Protein 6J4K (pdb70)

Foldseek 3Di:
DDDDPDCDVVNVVLLVVQQVVQPHLVRDQLVSSCVSSPDPPDDSVVSVVVSVVVVVDPDD/DDDADDCDPVNVVLLQVQQVVQPHLVRDALVSSCVSSVDPPDDSVRSVVVSVVVVVVD

Solvent-accessible surface area: 8314 Å² total; per-residue (Å²): 140,202,81,163,44,138,60,32,109,74,2,51,92,7,0,11,86,3,1,64,84,50,50,9,24,127,189,2,77,25,105,19,0,27,141,86,16,162,13,97,57,16,52,57,174,58,0,88,61,28,0,82,147,28,48,121,52,206,170,204,140,166,81,174,76,204,51,56,115,148,28,50,92,39,0,7,89,2,0,19,31,30,4,2,16,135,107,4,61,14,103,12,0,40,153,78,20,179,52,180,55,18,58,70,126,30,0,121,31,20,2,111,84,22,92,105,73,226

Radius of gyration: 15.86 Å; Cα contacts (8 Å, |Δi|>4): 108; chains: 2; bounding box: 24×55×28 Å

Structure (mmCIF, N/CA/C/O backbone):
data_6J4K
#
_entry.id   6J4K
#
_cell.length_a   41.344
_cell.length_b   140.221
_cell.length_c   65.584
_cell.angle_alpha   90.000
_cell.angle_beta   90.000
_cell.angle_gamma   90.000
#
_symmetry.space_group_name_H-M   'C 2 2 21'
#
loop_
_entity.id
_entity.type
_entity.pdbx_description
1 polymer 'Protein PHOSPHATE STARVATION RESPONSE 1'
2 non-polymer GLYCEROL
3 non-polymer 'MALONIC ACID'
4 water water
#
loop_
_atom_site.group_PDB
_atom_site.id
_atom_site.type_symbol
_atom_site.label_atom_id
_atom_site.label_alt_id
_atom_site.label_comp_id
_atom_site.label_asym_id
_atom_site.label_entity_id
_atom_site.label_seq_id
_atom_site.pdbx_PDB_ins_code
_atom_site.Cartn_x
_atom_site.Cartn_y
_atom_site.Cartn_z
_atom_site.occupancy
_atom_site.B_iso_or_equiv
_atom_site.auth_seq_id
_atom_site.auth_comp_id
_atom_site.auth_asym_id
_atom_site.auth_atom_id
_atom_site.pdbx_PDB_model_num
ATOM 1 N N . GLY A 1 1 ? 8.319 -22.013 12.440 1.00 122.29 224 GLY A N 1
ATOM 2 C CA . GLY A 1 1 ? 9.308 -22.479 11.425 1.00 112.48 224 GLY A CA 1
ATOM 3 C C . GLY A 1 1 ? 8.668 -22.629 10.047 1.00 105.11 224 GLY A C 1
ATOM 4 O O . GLY A 1 1 ? 8.670 -21.691 9.245 1.00 98.20 224 GLY A O 1
ATOM 5 N N . LYS A 1 2 ? 8.104 -23.820 9.804 1.00 64.44 225 LYS A N 1
ATOM 6 C CA . LYS A 1 2 ? 7.476 -24.158 8.530 1.00 58.08 225 LYS A CA 1
ATOM 7 C C . LYS A 1 2 ? 5.988 -24.478 8.736 1.00 41.62 225 LYS A C 1
ATOM 8 O O . LYS A 1 2 ? 5.641 -25.287 9.608 1.00 52.27 225 LYS A O 1
ATOM 14 N N . ALA A 1 3 ? 5.171 -23.998 7.780 1.00 41.20 226 ALA A N 1
ATOM 15 C CA . ALA A 1 3 ? 3.747 -24.333 7.732 1.00 45.64 226 ALA A CA 1
ATOM 16 C C . ALA A 1 3 ? 3.568 -25.813 7.373 1.00 48.07 226 ALA A C 1
ATOM 17 O O . ALA A 1 3 ? 4.407 -26.384 6.682 1.00 35.86 226 ALA A O 1
ATOM 19 N N . ARG A 1 4 ? 2.520 -26.457 7.888 1.00 42.04 227 ARG A N 1
ATOM 20 C CA . ARG A 1 4 ? 2.110 -27.744 7.349 1.00 40.26 227 ARG A CA 1
ATOM 21 C C . ARG A 1 4 ? 1.442 -27.492 5.989 1.00 35.02 227 ARG A C 1
ATOM 22 O O . ARG A 1 4 ? 0.704 -26.539 5.808 1.00 33.12 227 ARG A O 1
ATOM 30 N N . MET A 1 5 ? 1.661 -28.370 5.014 1.00 30.17 228 MET A N 1
ATOM 31 C CA . MET A 1 5 ? 0.902 -28.321 3.759 1.00 28.29 228 MET A CA 1
ATOM 32 C C . MET A 1 5 ? -0.403 -29.078 4.020 1.00 29.71 228 MET A C 1
ATOM 33 O O . MET A 1 5 ? -0.385 -30.309 4.087 1.00 32.64 228 MET A O 1
ATOM 38 N N . ARG A 1 6 ? -1.525 -28.342 4.125 1.00 26.85 229 ARG A N 1
ATOM 39 C CA A ARG A 1 6 ? -2.788 -28.985 4.458 0.50 27.40 229 ARG A CA 1
ATOM 40 C CA B ARG A 1 6 ? -2.799 -28.955 4.458 0.50 28.00 229 ARG A CA 1
ATOM 41 C C . ARG A 1 6 ? -3.594 -29.199 3.180 1.00 22.92 229 ARG A C 1
ATOM 42 O O . ARG A 1 6 ? -3.781 -28.307 2.373 1.00 26.23 229 ARG A O 1
ATOM 57 N N . TRP A 1 7 ? -4.104 -30.441 3.033 1.00 23.30 230 TRP A N 1
ATOM 58 C CA . TRP A 1 7 ? -4.956 -30.770 1.890 1.00 22.28 230 TRP A CA 1
ATOM 59 C C . TRP A 1 7 ? -6.402 -30.308 2.143 1.00 24.86 230 TRP A C 1
ATOM 60 O O . TRP A 1 7 ? -7.292 -31.082 2.501 1.00 26.26 230 TRP A O 1
ATOM 71 N N . THR A 1 8 ? -6.605 -29.012 1.890 1.00 24.39 231 THR A N 1
ATOM 72 C CA . THR A 1 8 ? -7.919 -28.401 2.040 1.00 27.40 231 THR A CA 1
ATOM 73 C C . THR A 1 8 ? -8.854 -29.019 1.013 1.00 26.16 231 THR A C 1
ATOM 74 O O . THR A 1 8 ? -8.438 -29.586 0.021 1.00 24.98 231 THR A O 1
ATOM 78 N N . PRO A 1 9 ? -10.188 -28.916 1.196 1.00 26.01 232 PRO A N 1
ATOM 79 C CA . PRO A 1 9 ? -11.096 -29.403 0.159 1.00 25.86 232 PRO A CA 1
ATOM 80 C C . PRO A 1 9 ? -10.773 -28.864 -1.231 1.00 23.10 232 PRO A C 1
ATOM 81 O O . PRO A 1 9 ? -10.867 -29.588 -2.212 1.00 24.79 232 PRO A O 1
ATOM 85 N N . GLU A 1 10 ? -10.391 -27.538 -1.365 1.00 24.83 233 GLU A N 1
ATOM 86 C CA . GLU A 1 10 ? -10.106 -27.019 -2.692 1.00 26.53 233 GLU A CA 1
ATOM 87 C C . GLU A 1 10 ? -8.809 -27.563 -3.296 1.00 24.18 233 GLU A C 1
ATOM 88 O O . GLU A 1 10 ? -8.754 -27.806 -4.490 1.00 25.05 233 GLU A O 1
ATOM 94 N N . LEU A 1 11 ? -7.772 -27.778 -2.472 1.00 25.58 234 LEU A N 1
ATOM 95 C CA A LEU A 1 11 ? -6.533 -28.324 -2.996 0.50 23.17 234 LEU A CA 1
ATOM 96 C CA B LEU A 1 11 ? -6.526 -28.340 -2.978 0.50 23.87 234 LEU A CA 1
ATOM 97 C C . LEU A 1 11 ? -6.731 -29.803 -3.347 1.00 23.23 234 LEU A C 1
ATOM 98 O O . LEU A 1 11 ? -6.260 -30.257 -4.396 1.00 23.82 234 LEU A O 1
ATOM 107 N N . HIS A 1 12 ? -7.506 -30.512 -2.510 1.00 24.25 235 HIS A N 1
ATOM 108 C CA . HIS A 1 12 ? -7.802 -31.901 -2.825 1.00 22.94 235 HIS A CA 1
ATOM 109 C C . HIS A 1 12 ? -8.578 -31.986 -4.152 1.00 22.35 235 HIS A C 1
ATOM 110 O O . HIS A 1 12 ? -8.329 -32.898 -4.954 1.00 23.36 235 HIS A O 1
ATOM 117 N N . GLU A 1 13 ? -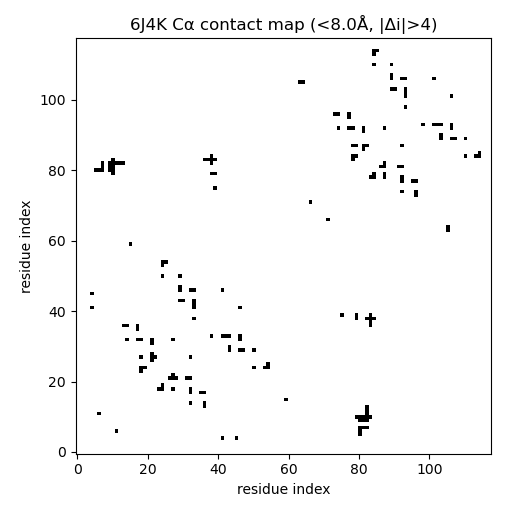9.589 -31.074 -4.334 1.00 23.02 236 GLU A N 1
ATOM 118 C CA A GLU A 1 13 ? -10.346 -31.104 -5.570 0.60 24.25 236 GLU A CA 1
ATOM 119 C CA B GLU A 1 13 ? -10.353 -31.067 -5.578 0.40 24.20 236 GLU A CA 1
ATOM 120 C C . GLU A 1 13 ? -9.419 -30.884 -6.789 1.00 24.09 236 GLU A C 1
ATOM 121 O O . GLU A 1 13 ? -9.563 -31.554 -7.801 1.00 25.43 236 GLU A O 1
ATOM 132 N N . ALA A 1 14 ? -8.459 -29.967 -6.667 1.00 24.40 237 ALA A N 1
ATOM 133 C CA . ALA A 1 14 ? -7.512 -29.746 -7.782 1.00 24.07 237 ALA A CA 1
ATOM 134 C C . ALA A 1 14 ? -6.717 -31.018 -8.087 1.00 27.59 237 ALA A C 1
ATOM 13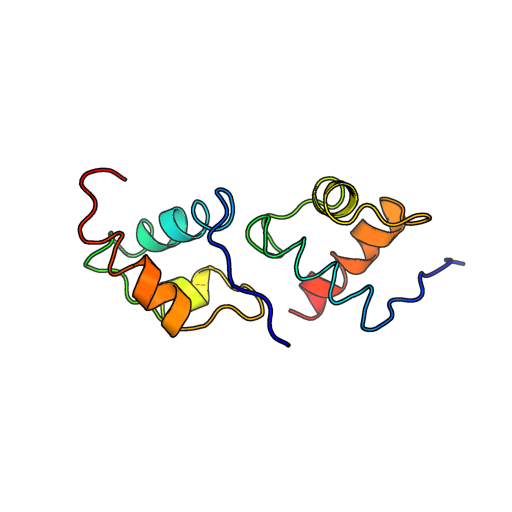5 O O . ALA A 1 14 ? -6.473 -31.406 -9.240 1.00 23.45 237 ALA A O 1
ATOM 137 N N . PHE A 1 15 ? -6.262 -31.679 -6.996 1.00 23.48 238 PHE A N 1
ATOM 138 C CA . PHE A 1 15 ? -5.590 -32.968 -7.103 1.00 23.37 238 PHE A CA 1
ATOM 139 C C . PHE A 1 15 ? -6.439 -34.005 -7.824 1.00 22.69 238 PHE A C 1
ATOM 140 O O . PHE A 1 15 ? -5.943 -34.738 -8.699 1.00 23.15 238 PHE A O 1
ATOM 148 N N . VAL A 1 16 ? -7.724 -34.124 -7.465 1.00 22.31 239 VAL A N 1
ATOM 149 C CA . VAL A 1 16 ? -8.562 -35.164 -8.049 1.00 20.74 239 VAL A CA 1
ATOM 150 C C . VAL A 1 16 ? -8.748 -34.915 -9.569 1.00 21.39 239 VAL A C 1
ATOM 151 O O . VAL A 1 16 ? -8.632 -35.838 -10.357 1.00 25.42 239 VAL A O 1
ATOM 155 N N . GLU A 1 17 ? -8.910 -33.650 -9.912 1.00 24.67 240 GLU A N 1
ATOM 156 C CA . GLU A 1 17 ? -9.028 -33.303 -11.329 1.00 30.20 240 GLU A CA 1
ATOM 157 C C . GLU A 1 17 ? -7.761 -33.669 -12.106 1.00 26.90 240 GLU A C 1
ATOM 158 O O . GLU A 1 17 ? -7.851 -34.263 -13.199 1.00 2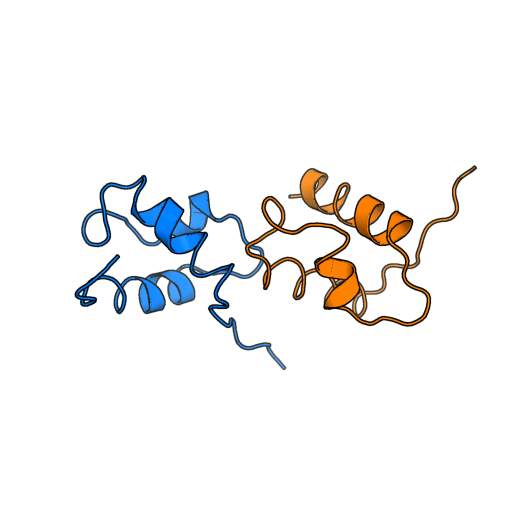7.14 240 GLU A O 1
ATOM 164 N N . ALA A 1 18 ? -6.586 -33.418 -11.487 1.00 25.04 241 ALA A N 1
ATOM 165 C CA . ALA A 1 18 ? -5.335 -33.783 -12.157 1.00 24.59 241 ALA A CA 1
ATOM 166 C C . ALA A 1 18 ? -5.224 -35.293 -12.316 1.00 29.32 241 ALA A C 1
ATOM 167 O O . ALA A 1 18 ? -4.852 -35.812 -13.366 1.00 26.67 241 ALA A O 1
ATOM 169 N N . VAL A 1 19 ? -5.500 -36.055 -11.228 1.00 22.92 242 VAL A N 1
ATOM 170 C CA . VAL A 1 19 ? -5.406 -37.506 -11.286 1.00 23.34 242 VAL A CA 1
ATOM 171 C C . VAL A 1 19 ? -6.338 -38.039 -12.382 1.00 25.70 242 VAL A C 1
ATOM 172 O O . VAL A 1 19 ? -5.945 -38.977 -13.079 1.00 26.32 242 VAL A O 1
ATOM 176 N N . ASN A 1 20 ? -7.548 -37.483 -12.461 1.00 25.32 243 ASN A N 1
ATOM 177 C CA . ASN A 1 20 ? -8.521 -38.009 -13.419 1.00 25.73 243 ASN A CA 1
ATOM 178 C C . ASN A 1 20 ? -7.975 -37.826 -14.854 1.00 29.44 243 ASN A C 1
ATOM 179 O O . ASN A 1 20 ? -8.070 -38.775 -15.643 1.00 30.12 243 ASN A O 1
ATOM 184 N N . SER A 1 21 ? -7.424 -36.662 -15.107 1.00 28.29 244 SER A N 1
ATOM 185 C CA A SER A 1 21 ? -6.870 -36.432 -16.439 0.60 32.59 244 SER A CA 1
ATOM 186 C CA B SER A 1 21 ? -6.833 -36.401 -16.423 0.40 32.28 244 SER A CA 1
ATOM 187 C C . SER A 1 21 ? -5.737 -37.401 -16.776 1.00 35.14 244 SER A C 1
ATOM 188 O O . SER A 1 21 ? -5.494 -37.709 -17.949 1.00 29.42 244 SER A O 1
ATOM 193 N N . LEU A 1 22 ? -4.993 -37.886 -15.781 1.00 26.71 245 LEU A N 1
ATOM 194 C CA . LEU A 1 22 ? -3.878 -38.774 -16.004 1.00 27.63 245 LEU A CA 1
ATOM 195 C C . LEU A 1 22 ? -4.300 -40.236 -15.995 1.00 30.48 245 LEU A C 1
ATOM 196 O O . LEU A 1 22 ? -3.436 -41.111 -16.010 1.00 32.17 245 LEU A O 1
ATOM 201 N N . GLY A 1 23 ? -5.631 -40.493 -15.983 1.00 26.96 246 GLY A N 1
ATOM 202 C CA . GLY A 1 23 ? -6.117 -41.841 -16.165 1.00 31.97 246 GLY A CA 1
ATOM 203 C C . GLY A 1 23 ? -6.424 -42.567 -14.857 1.00 29.66 246 GLY A C 1
ATOM 204 O O . GLY A 1 23 ? -6.489 -43.802 -14.843 1.00 33.37 246 GLY A O 1
ATOM 205 N N . GLY A 1 24 ? -6.471 -41.786 -13.763 1.00 29.13 247 GLY A N 1
ATOM 206 C CA . GLY A 1 24 ? -6.827 -42.395 -12.502 1.00 28.35 247 GLY A CA 1
ATOM 207 C C . GLY A 1 24 ? -5.657 -42.531 -11.551 1.00 28.45 247 GLY A C 1
ATOM 208 O O . GLY A 1 24 ? -4.483 -42.403 -11.918 1.00 27.05 247 GLY A O 1
ATOM 209 N N . SER A 1 25 ? -5.954 -42.949 -10.324 1.00 26.71 248 SER A N 1
ATOM 210 C CA . SER A 1 25 ? -4.920 -42.867 -9.304 1.00 25.47 248 SER A CA 1
ATOM 211 C C . SER A 1 25 ? -3.728 -43.795 -9.519 1.00 28.85 248 SER A C 1
ATOM 212 O O . SER A 1 25 ? -2.629 -43.402 -9.117 1.00 29.64 248 SER A O 1
ATOM 215 N N . GLU A 1 26 ? -3.927 -44.982 -10.107 1.00 30.08 249 GLU A N 1
ATOM 216 C CA A GLU A 1 26 ? -2.787 -45.872 -10.238 0.60 29.11 249 GLU A CA 1
ATOM 217 C CA B GLU A 1 26 ? -2.850 -45.937 -10.309 0.40 32.00 249 GLU A CA 1
ATOM 218 C C . GLU A 1 26 ? -1.922 -45.412 -11.408 1.00 31.43 249 GLU A C 1
ATOM 219 O O . GLU A 1 26 ? -0.685 -45.535 -11.303 1.00 31.60 249 GLU A O 1
ATOM 230 N N . ARG A 1 27 ? -2.570 -44.883 -12.437 1.00 27.77 250 ARG A N 1
ATOM 231 C CA . ARG A 1 27 ? -1.809 -44.500 -13.640 1.00 31.48 250 ARG A CA 1
ATOM 232 C C . ARG A 1 27 ? -1.098 -43.174 -13.452 1.00 32.34 250 ARG A C 1
ATOM 233 O O . ARG A 1 27 ? -0.027 -42.953 -14.021 1.00 30.52 250 ARG A O 1
ATOM 241 N N . ALA A 1 28 ? -1.718 -42.243 -12.705 1.00 29.28 251 ALA A N 1
ATOM 242 C CA . ALA A 1 28 ? -1.097 -40.942 -12.463 1.00 24.93 251 ALA A CA 1
ATOM 243 C C . ALA A 1 28 ? 0.246 -41.105 -11.785 1.00 24.26 251 ALA A C 1
ATOM 244 O O . ALA A 1 28 ? 0.436 -41.955 -10.916 1.00 29.46 251 ALA A O 1
ATOM 246 N N . THR A 1 29 ? 1.178 -40.216 -12.162 1.00 27.34 252 THR A N 1
ATOM 247 C CA . THR A 1 29 ? 2.435 -40.163 -11.410 1.00 26.94 252 THR A CA 1
ATOM 248 C C . THR A 1 29 ? 2.381 -38.936 -10.520 1.00 27.81 252 THR A C 1
ATOM 249 O O . THR A 1 29 ? 1.816 -37.895 -10.836 1.00 25.24 252 THR A O 1
ATOM 253 N N . PRO A 1 30 ? 3.095 -38.980 -9.380 1.00 27.27 253 PRO A N 1
ATOM 254 C CA . PRO A 1 30 ? 3.196 -37.762 -8.569 1.00 27.21 253 PRO A CA 1
ATOM 255 C C . PRO A 1 30 ? 3.756 -36.541 -9.252 1.00 25.09 253 PRO A C 1
ATOM 256 O O . PRO A 1 30 ? 3.271 -35.444 -9.103 1.00 24.56 253 PRO A O 1
ATOM 260 N N A LYS A 1 31 ? 4.813 -36.742 -10.088 0.70 27.84 254 LYS A N 1
ATOM 261 N N B LYS A 1 31 ? 4.779 -36.757 -10.100 0.30 28.87 254 LYS A N 1
ATOM 262 C CA A LYS A 1 31 ? 5.313 -35.583 -10.797 0.70 25.40 254 LYS A CA 1
ATOM 263 C CA B LYS A 1 31 ? 5.375 -35.671 -10.855 0.30 29.66 254 LYS A CA 1
ATOM 264 C C A LYS A 1 31 ? 4.314 -35.014 -11.795 0.70 27.11 254 LYS A C 1
ATOM 265 C C B LYS A 1 31 ? 4.361 -35.039 -11.811 0.30 29.09 254 LYS A C 1
ATOM 266 O O A LYS A 1 31 ? 4.252 -33.800 -11.954 0.70 23.96 254 LYS A O 1
ATOM 267 O O B LYS A 1 31 ? 4.323 -33.819 -11.963 0.30 27.15 254 LYS A O 1
ATOM 278 N N . GLY A 1 32 ? 3.563 -35.877 -12.469 1.00 28.53 255 GLY A N 1
ATOM 279 C CA . GLY A 1 32 ? 2.571 -35.371 -13.391 1.00 24.23 255 GLY A CA 1
ATOM 280 C C . GLY A 1 32 ? 1.501 -34.523 -12.691 1.00 23.10 255 GLY A C 1
ATOM 281 O O . GLY A 1 32 ? 1.112 -33.451 -13.107 1.00 26.53 255 GLY A O 1
ATOM 282 N N . VAL A 1 33 ? 1.031 -35.045 -11.530 1.00 24.58 256 VAL A N 1
ATOM 283 C CA . VAL A 1 33 ? 0.060 -34.302 -10.725 1.00 24.50 256 VAL A CA 1
ATOM 284 C C . VAL A 1 33 ? 0.617 -32.950 -10.289 1.00 23.48 256 VAL A C 1
ATOM 285 O O . VAL A 1 33 ? 0.017 -31.912 -10.371 1.00 24.13 256 VAL A O 1
ATOM 289 N N . LEU A 1 34 ? 1.864 -32.952 -9.773 1.00 25.47 257 LEU A N 1
ATOM 290 C CA . LEU A 1 34 ? 2.550 -31.748 -9.352 1.00 26.17 257 LEU A CA 1
ATOM 291 C C . LEU A 1 34 ? 2.660 -30.728 -10.479 1.00 31.04 257 LEU A C 1
ATOM 292 O O . LEU A 1 34 ? 2.344 -29.577 -10.300 1.00 30.81 257 LEU A O 1
ATOM 297 N N . LYS A 1 35 ? 2.974 -31.216 -11.687 1.00 30.66 258 LYS A N 1
ATOM 298 C CA . LYS A 1 35 ? 3.101 -30.325 -12.840 1.00 30.04 258 LYS A CA 1
ATOM 299 C C . LYS A 1 35 ? 1.783 -29.667 -13.216 1.00 32.14 258 LYS A C 1
ATOM 300 O O . LYS A 1 35 ? 1.736 -28.469 -13.525 1.00 33.92 258 LYS A O 1
ATOM 306 N N . ILE A 1 36 ? 0.688 -30.459 -13.156 1.00 28.41 259 ILE A N 1
ATOM 307 C CA . ILE A 1 36 ? -0.620 -29.931 -13.447 1.00 27.04 259 ILE A CA 1
ATOM 308 C C . ILE A 1 36 ? -1.103 -28.918 -12.407 1.00 27.59 259 ILE A C 1
ATOM 309 O O . ILE A 1 36 ? -1.657 -27.852 -12.689 1.00 31.79 259 ILE A O 1
ATOM 314 N N . MET A 1 37 ? -0.862 -29.230 -11.109 1.00 27.13 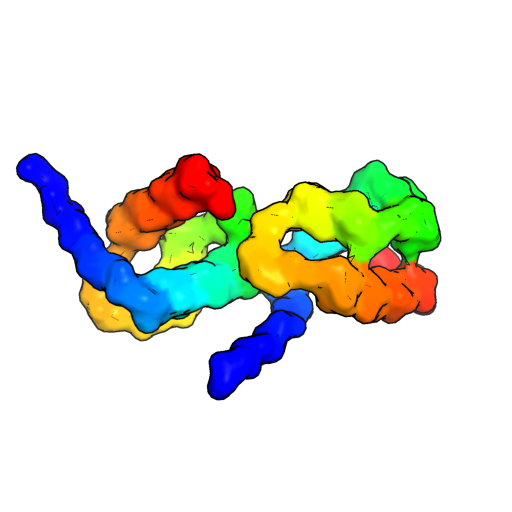260 MET A N 1
ATOM 315 C CA . MET A 1 37 ? -1.398 -28.395 -10.057 1.00 24.33 260 MET A CA 1
ATOM 316 C C . MET A 1 37 ? -0.709 -27.034 -9.948 1.00 26.95 260 MET A C 1
ATOM 317 O O . MET A 1 37 ? -1.372 -26.075 -9.561 1.00 29.52 260 MET A O 1
ATOM 322 N N . LYS A 1 38 ? 0.596 -26.967 -10.269 1.00 27.32 261 LYS A N 1
ATOM 323 C CA . LYS A 1 38 ? 1.283 -25.668 -10.182 1.00 33.34 261 LYS A CA 1
ATOM 324 C C . LYS A 1 38 ? 0.998 -24.854 -8.902 1.00 34.83 261 LYS A C 1
ATOM 325 O O . LYS A 1 38 ? 0.562 -23.710 -8.961 1.00 36.33 261 LYS A O 1
ATOM 331 N N . VAL A 1 39 ? 1.275 -25.399 -7.696 1.00 27.73 262 VAL A N 1
ATOM 332 C CA . VAL A 1 39 ? 1.051 -24.730 -6.433 1.00 23.24 262 VAL A CA 1
ATOM 333 C C . VAL A 1 39 ? 2.434 -24.461 -5.793 1.00 26.83 262 VAL A C 1
ATOM 334 O O . VAL A 1 39 ? 3.239 -25.374 -5.640 1.00 25.40 262 VAL A O 1
ATOM 338 N N . GLU A 1 40 ? 2.694 -23.195 -5.418 1.00 26.08 263 GLU A N 1
ATOM 339 C CA . GLU A 1 40 ? 4.023 -22.867 -4.903 1.00 27.82 263 GLU A CA 1
ATOM 340 C C . GLU A 1 40 ? 4.267 -23.530 -3.548 1.00 26.19 263 GLU A C 1
ATOM 341 O O . GLU A 1 40 ? 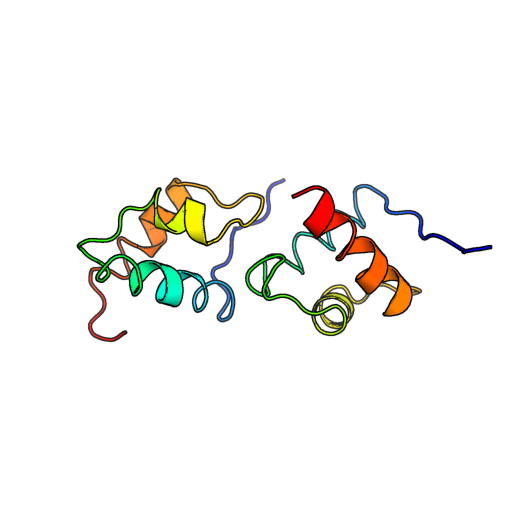3.502 -23.386 -2.599 1.00 26.58 263 GLU A O 1
ATOM 347 N N . GLY A 1 41 ? 5.429 -24.253 -3.468 1.00 25.41 264 GLY A N 1
ATOM 348 C CA . GLY A 1 41 ? 5.675 -24.919 -2.206 1.00 27.35 264 GLY A CA 1
ATOM 349 C C . GLY A 1 41 ? 5.240 -26.376 -2.228 1.00 24.15 264 GLY A C 1
ATOM 350 O O . GLY A 1 41 ? 5.680 -27.113 -1.362 1.00 24.29 264 GLY A O 1
ATOM 351 N N . LEU A 1 42 ? 4.305 -26.753 -3.130 1.00 23.04 265 LEU A N 1
ATOM 352 C CA . LEU A 1 42 ? 3.887 -28.180 -3.111 1.00 20.39 265 LEU A CA 1
ATOM 353 C C . LEU A 1 42 ? 5.056 -28.964 -3.670 1.00 21.88 265 LEU A C 1
ATOM 354 O O . LEU A 1 42 ? 5.660 -28.600 -4.722 1.00 23.53 265 LEU A O 1
ATOM 359 N N . THR A 1 43 ? 5.332 -30.104 -3.016 1.00 21.65 266 THR A N 1
ATOM 360 C CA . THR A 1 43 ? 6.409 -30.935 -3.480 1.00 21.46 266 THR A CA 1
ATOM 361 C C . THR A 1 43 ? 5.946 -32.318 -3.911 1.00 19.42 266 THR A C 1
ATOM 362 O O . THR A 1 43 ? 4.828 -32.798 -3.660 1.00 21.41 266 THR A O 1
ATOM 366 N N . ILE A 1 44 ? 6.887 -33.006 -4.560 1.00 20.61 267 ILE A N 1
ATOM 367 C CA . ILE A 1 44 ? 6.632 -34.394 -4.922 1.00 21.48 267 ILE A CA 1
ATOM 368 C C . ILE A 1 44 ? 6.290 -35.255 -3.731 1.00 22.30 267 ILE A C 1
ATOM 369 O O . ILE A 1 44 ? 5.558 -36.218 -3.840 1.00 22.64 267 ILE A O 1
ATOM 374 N N . TYR A 1 45 ? 6.865 -34.937 -2.568 1.00 21.10 268 TYR A N 1
ATOM 375 C CA . TYR A 1 45 ? 6.541 -35.730 -1.404 1.00 18.48 268 TYR A CA 1
ATOM 376 C C . TYR A 1 45 ? 5.133 -35.512 -0.872 1.00 18.04 268 TYR A C 1
ATOM 377 O O . TYR A 1 45 ? 4.529 -36.458 -0.368 1.00 20.73 268 TYR A O 1
ATOM 386 N N . HIS A 1 46 ? 4.650 -34.253 -0.887 1.00 18.81 269 HIS A N 1
ATOM 387 C CA . HIS A 1 46 ? 3.259 -34.038 -0.468 1.00 20.00 269 HIS A CA 1
ATOM 388 C C . HIS A 1 46 ? 2.356 -34.826 -1.411 1.00 21.07 269 HIS A C 1
ATOM 389 O O . HIS A 1 46 ? 1.393 -35.475 -1.007 1.00 18.89 269 HIS A O 1
ATOM 396 N N . VAL A 1 47 ? 2.617 -34.685 -2.739 1.00 19.88 270 VAL A N 1
ATOM 397 C CA . VAL A 1 47 ? 1.682 -35.317 -3.662 1.00 19.86 270 VAL A CA 1
ATOM 398 C C . VAL A 1 47 ? 1.800 -36.843 -3.555 1.00 20.09 270 VAL A C 1
ATOM 399 O O . VAL A 1 47 ? 0.775 -37.569 -3.624 1.00 22.75 270 VAL A O 1
ATOM 403 N N . LYS A 1 48 ? 3.029 -37.431 -3.413 1.00 19.15 271 LYS A N 1
ATOM 404 C CA . LYS A 1 48 ? 3.114 -38.891 -3.271 1.00 20.24 271 LYS A CA 1
ATOM 405 C C . LYS A 1 48 ? 2.331 -39.386 -2.072 1.00 22.25 271 LYS A C 1
ATOM 406 O O . LYS A 1 48 ? 1.654 -40.431 -2.170 1.00 23.06 271 LYS A O 1
ATOM 412 N N . SER A 1 49 ? 2.478 -38.686 -0.950 1.00 22.13 272 SER A N 1
ATOM 413 C CA . SER A 1 49 ? 1.763 -39.071 0.258 1.00 23.93 272 SER A CA 1
ATOM 414 C C . SER A 1 49 ? 0.243 -39.105 0.028 1.00 23.97 272 SER A C 1
ATOM 415 O O . SER A 1 49 ? -0.414 -40.093 0.382 1.00 23.97 272 SER A O 1
ATOM 418 N N . HIS A 1 50 ? -0.275 -38.030 -0.582 1.00 20.78 273 HIS A N 1
ATOM 419 C CA . HIS A 1 50 ? -1.703 -37.961 -0.795 1.00 21.58 273 HIS A CA 1
ATOM 420 C C . HIS A 1 50 ? -2.132 -39.006 -1.830 1.00 20.67 273 HIS A C 1
ATOM 421 O O . HIS A 1 50 ? -3.211 -39.587 -1.710 1.00 22.46 273 HIS A O 1
ATOM 428 N N . LEU A 1 51 ? -1.327 -39.148 -2.902 1.00 20.29 274 LEU A N 1
ATOM 429 C CA . LEU A 1 51 ? -1.716 -40.091 -3.965 1.00 22.02 274 LEU A CA 1
ATOM 430 C C . LEU A 1 51 ? -1.650 -41.536 -3.466 1.00 23.37 274 LEU A C 1
ATOM 431 O O . LEU A 1 51 ? -2.519 -42.359 -3.856 1.00 24.65 274 LEU A O 1
ATOM 436 N N . GLN A 1 52 ? -0.748 -41.870 -2.530 1.00 23.35 275 GLN A N 1
ATOM 437 C CA A GLN A 1 52 ? -0.710 -43.245 -2.025 0.60 27.62 275 GLN A CA 1
ATOM 438 C CA B GLN A 1 52 ? -0.733 -43.255 -2.075 0.40 27.54 275 GLN A CA 1
ATOM 439 C C . GLN A 1 52 ? -2.002 -43.555 -1.274 1.00 27.69 275 GLN A C 1
ATOM 440 O O . GLN A 1 52 ? -2.564 -44.667 -1.430 1.00 26.66 275 GLN A O 1
ATOM 451 N N . LYS A 1 53 ? -2.443 -42.576 -0.454 1.00 24.77 276 LYS A N 1
ATOM 452 C CA . LYS A 1 53 ? -3.713 -42.761 0.220 1.00 25.79 276 LYS A CA 1
ATOM 453 C C . LYS A 1 53 ? -4.852 -42.875 -0.801 1.00 24.95 276 LYS A C 1
ATOM 454 O O . LYS A 1 53 ? -5.763 -43.730 -0.639 1.00 26.52 276 LYS A O 1
ATOM 460 N N . TYR A 1 54 ? -4.840 -41.982 -1.817 1.00 21.31 277 TYR A N 1
ATOM 461 C CA . TYR A 1 54 ? -5.976 -41.940 -2.729 1.00 22.48 277 TYR A CA 1
ATOM 462 C C . TYR A 1 54 ? -6.043 -43.241 -3.571 1.00 23.35 277 TYR A C 1
ATOM 463 O O . TYR A 1 54 ? -7.117 -43.687 -3.966 1.00 24.22 277 TYR A O 1
ATOM 472 N N . ARG A 1 55 ? -4.875 -43.875 -3.852 1.00 24.87 278 ARG A N 1
ATOM 473 C CA . ARG A 1 55 ? -4.876 -45.127 -4.589 1.00 24.38 278 ARG A CA 1
ATOM 474 C C . ARG A 1 55 ? -5.666 -46.206 -3.851 1.00 30.25 278 ARG A C 1
ATOM 475 O O . ARG A 1 55 ? -6.211 -47.059 -4.503 1.00 30.60 278 ARG A O 1
ATOM 483 N N . THR A 1 56 ? -5.642 -46.202 -2.513 1.00 25.46 279 THR A N 1
ATOM 484 C CA A THR A 1 56 ? -6.323 -47.207 -1.705 0.50 31.75 279 THR A CA 1
ATOM 485 C CA B THR A 1 56 ? -6.306 -47.185 -1.664 0.50 30.91 279 THR A CA 1
ATOM 486 C C . THR A 1 56 ? -7.789 -46.828 -1.465 1.00 30.99 279 THR A C 1
ATOM 487 O O . THR A 1 56 ? -8.589 -47.670 -1.039 1.00 34.16 279 THR A O 1
ATOM 494 N N . ALA A 1 57 ? -8.183 -45.598 -1.796 1.00 26.65 280 ALA A N 1
ATOM 495 C CA . ALA A 1 57 ? -9.562 -45.112 -1.595 1.00 27.00 280 ALA A CA 1
ATOM 496 C C . ALA A 1 57 ? -10.586 -45.877 -2.442 1.00 28.60 280 ALA A C 1
ATOM 497 O O . ALA A 1 57 ? -10.504 -46.043 -3.664 1.00 29.42 280 ALA A O 1
ATOM 499 N N . ARG A 1 58 ? -11.719 -46.198 -1.779 1.00 28.52 281 ARG A N 1
ATOM 500 C CA . ARG A 1 58 ? -12.829 -46.841 -2.441 1.00 30.70 281 ARG A CA 1
ATOM 501 C C . ARG A 1 58 ? -13.503 -45.922 -3.472 1.00 32.55 281 ARG A C 1
ATOM 502 O O . ARG A 1 58 ? -14.004 -46.386 -4.503 1.00 32.64 281 ARG A O 1
ATOM 510 N N . TYR A 1 59 ? -13.637 -44.599 -3.183 1.00 26.22 282 TYR A N 1
ATOM 511 C CA . TYR A 1 59 ? -14.457 -43.738 -3.992 1.00 23.86 282 TYR A CA 1
ATOM 512 C C . TYR A 1 59 ? -13.629 -42.604 -4.589 1.00 24.75 282 TYR A C 1
ATOM 513 O O . TYR A 1 59 ? -12.615 -42.152 -4.006 1.00 27.92 282 TYR A O 1
ATOM 522 N N . ARG A 1 60 ? -14.137 -42.085 -5.718 1.00 30.40 283 ARG A N 1
ATOM 523 C CA . ARG A 1 60 ? -13.429 -40.794 -6.318 1.00 30.03 283 ARG A CA 1
ATOM 524 C C . ARG A 1 60 ? -13.366 -39.577 -5.204 1.00 28.59 283 ARG A C 1
ATOM 525 O O . ARG A 1 60 ? -12.521 -38.699 -5.310 1.00 27.59 283 ARG A O 1
ATOM 534 N N . GLY B 1 1 ? -0.524 7.928 -10.534 1.00 107.17 224 GLY B N 1
ATOM 535 C CA . GLY B 1 1 ? -1.821 7.446 -11.091 1.00 111.59 224 GLY B CA 1
ATOM 536 C C . GLY B 1 1 ? -2.496 6.415 -10.185 1.00 120.23 224 GLY B C 1
ATOM 537 O O . GLY B 1 1 ? -3.694 6.532 -9.901 1.00 73.64 224 GLY B O 1
ATOM 538 N N . LYS B 1 2 ? -1.715 5.408 -9.754 1.00 103.86 225 LYS B N 1
ATOM 539 C CA . LYS B 1 2 ? -2.221 4.273 -8.991 1.00 83.01 225 LYS B CA 1
ATOM 540 C C . LYS B 1 2 ? -1.509 4.163 -7.645 1.00 72.40 225 LYS B C 1
ATOM 541 O O . LYS B 1 2 ? -0.280 4.211 -7.582 1.00 73.72 225 LYS B O 1
ATOM 547 N N . ALA B 1 3 ? -2.293 3.962 -6.574 1.00 54.30 226 ALA B N 1
ATOM 548 C CA . ALA B 1 3 ? -1.725 3.656 -5.270 1.00 50.12 226 ALA B CA 1
ATOM 549 C C . ALA B 1 3 ? -1.451 2.155 -5.218 1.00 74.55 226 ALA B C 1
ATOM 550 O O . ALA B 1 3 ? -2.283 1.363 -5.652 1.00 58.57 226 ALA B O 1
ATOM 552 N N . ARG B 1 4 ? -0.279 1.768 -4.706 1.00 69.50 227 ARG B N 1
ATOM 553 C CA . ARG B 1 4 ? 0.083 0.357 -4.627 1.00 61.57 227 ARG B CA 1
ATOM 554 C C . ARG B 1 4 ? 0.279 0.003 -3.159 1.00 52.88 227 ARG B C 1
ATOM 555 O O . ARG B 1 4 ? 0.679 0.819 -2.332 1.00 64.64 227 ARG B O 1
ATOM 563 N N . MET B 1 5 ? 0.028 -1.260 -2.834 1.00 43.71 228 MET B N 1
ATOM 564 C CA A MET B 1 5 ? 0.171 -1.730 -1.469 0.50 39.23 228 MET B CA 1
ATOM 565 C CA B MET B 1 5 ? 0.177 -1.727 -1.475 0.50 41.03 228 MET B CA 1
ATOM 566 C C . MET B 1 5 ? 1.637 -2.118 -1.225 1.00 35.19 228 MET B C 1
ATOM 567 O O . MET B 1 5 ? 2.367 -2.457 -2.161 1.00 54.39 228 MET B O 1
ATOM 576 N N . ARG B 1 6 ? 2.039 -2.079 0.043 1.00 37.94 229 ARG B N 1
ATOM 577 C CA . ARG B 1 6 ? 3.351 -2.529 0.438 1.00 49.30 229 ARG B CA 1
ATOM 578 C C . ARG B 1 6 ? 3.222 -4.017 0.775 1.00 45.38 229 ARG B C 1
ATOM 579 O O . ARG B 1 6 ? 2.742 -4.382 1.843 1.00 48.79 229 ARG B O 1
ATOM 587 N N . TRP B 1 7 ? 3.643 -4.842 -0.185 1.00 48.25 230 TRP B N 1
ATOM 588 C CA . TRP B 1 7 ? 3.636 -6.289 -0.012 1.00 47.66 230 TRP B CA 1
ATOM 589 C C . TRP B 1 7 ? 4.916 -6.719 0.699 1.00 40.04 230 TRP B C 1
ATOM 590 O O . TRP B 1 7 ? 5.906 -7.086 0.062 1.00 48.69 230 TRP B O 1
ATOM 601 N N . THR B 1 8 ? 4.882 -6.673 2.024 1.00 37.80 231 THR B N 1
ATOM 602 C CA . THR B 1 8 ? 6.011 -7.111 2.816 1.00 43.43 231 THR B CA 1
ATOM 603 C C . THR B 1 8 ? 6.153 -8.620 2.675 1.00 62.60 231 THR B C 1
ATOM 604 O O . THR B 1 8 ? 5.207 -9.307 2.308 1.00 46.68 231 THR B O 1
ATOM 608 N N . PRO B 1 9 ? 7.304 -9.211 3.041 1.00 48.34 232 PRO B N 1
ATOM 609 C CA . PRO B 1 9 ? 7.385 -10.669 3.155 1.00 50.90 232 PRO B CA 1
ATOM 610 C C . PRO B 1 9 ? 6.246 -11.319 3.940 1.00 51.16 232 PRO B C 1
ATOM 611 O O . PRO B 1 9 ? 5.687 -12.309 3.483 1.00 48.27 232 PRO B O 1
ATOM 615 N N . GLU B 1 10 ? 5.877 -10.767 5.104 1.00 47.97 233 GLU B N 1
ATOM 616 C CA A GLU B 1 10 ? 4.828 -11.354 5.932 0.50 50.84 233 GLU B CA 1
ATOM 617 C CA B GLU B 1 10 ? 4.828 -11.339 5.936 0.50 50.56 233 GLU B CA 1
ATOM 618 C C . GLU B 1 10 ? 3.484 -11.316 5.195 1.00 53.74 233 GLU B C 1
ATOM 619 O O . GLU B 1 10 ? 2.715 -12.279 5.246 1.00 45.24 233 GLU B O 1
ATOM 630 N N . LEU B 1 11 ? 3.187 -10.200 4.520 1.00 48.60 234 LEU B N 1
ATOM 631 C CA . LEU B 1 11 ? 1.902 -10.073 3.863 1.00 47.53 234 LEU B CA 1
ATOM 632 C C . LEU B 1 11 ? 1.846 -10.975 2.624 1.00 41.97 234 LEU B C 1
ATOM 633 O O . LEU B 1 11 ? 0.805 -11.605 2.358 1.00 39.26 234 LEU B O 1
ATOM 638 N N . HIS B 1 12 ? 2.949 -11.023 1.866 1.00 37.44 235 HIS B N 1
ATOM 639 C CA . HIS B 1 12 ? 2.967 -11.840 0.663 1.00 38.26 235 HIS B CA 1
ATOM 640 C C . HIS B 1 12 ? 2.843 -13.314 1.053 1.00 39.15 235 HIS B C 1
ATOM 641 O O . HIS B 1 12 ? 2.134 -14.076 0.370 1.00 37.80 235 HIS B O 1
ATOM 648 N N . GLU B 1 13 ? 3.523 -13.689 2.148 1.00 36.98 236 GLU B N 1
ATOM 649 C CA A GLU B 1 13 ? 3.437 -15.062 2.628 0.50 43.22 236 GLU B CA 1
ATOM 650 C CA B GLU B 1 13 ? 3.453 -15.035 2.714 0.50 42.84 236 GLU B CA 1
ATOM 651 C C . GLU B 1 13 ? 1.998 -15.414 3.004 1.00 45.46 236 GLU B C 1
ATOM 652 O O . GLU B 1 13 ? 1.541 -16.522 2.654 1.00 40.13 236 GLU B O 1
ATOM 663 N N . ALA B 1 14 ? 1.277 -14.493 3.666 1.00 38.96 237 ALA B N 1
ATOM 664 C CA . ALA B 1 14 ? -0.112 -14.756 4.026 1.00 43.95 237 ALA B CA 1
ATOM 665 C C . ALA B 1 14 ? -0.965 -14.937 2.767 1.00 46.55 237 ALA B C 1
ATOM 666 O O . ALA B 1 14 ? -1.850 -15.805 2.709 1.00 35.95 237 ALA B O 1
ATOM 668 N N . PHE B 1 15 ? -0.718 -14.092 1.776 1.00 33.74 238 PHE B N 1
ATOM 669 C CA . PHE B 1 15 ? -1.360 -14.189 0.473 1.00 34.01 238 PHE B CA 1
ATOM 670 C C . PHE B 1 15 ? -1.112 -15.564 -0.174 1.00 34.70 238 PHE B C 1
ATOM 671 O O . PHE B 1 15 ? -2.046 -16.190 -0.682 1.00 31.44 238 PHE B O 1
ATOM 679 N N . VAL B 1 16 ? 0.157 -15.992 -0.258 1.00 29.88 239 VAL B N 1
ATOM 680 C CA . VAL B 1 16 ? 0.438 -17.280 -0.907 1.00 32.97 239 VAL B CA 1
ATOM 681 C C . VAL B 1 16 ? -0.243 -18.428 -0.164 1.00 31.30 239 VAL B C 1
ATOM 682 O O . VAL B 1 16 ? -0.800 -19.339 -0.796 1.00 30.53 239 VAL B O 1
ATOM 686 N N . GLU B 1 17 ? -0.249 -18.394 1.163 1.00 29.29 240 GLU B N 1
ATOM 687 C CA A GLU B 1 17 ? -0.940 -19.430 1.926 0.70 34.17 240 GLU B CA 1
ATOM 688 C CA B GLU B 1 17 ? -0.931 -19.440 1.911 0.30 35.83 240 GLU B CA 1
ATOM 689 C C . GLU B 1 17 ? -2.428 -19.432 1.597 1.00 45.43 240 GLU B C 1
ATOM 690 O O . GLU B 1 17 ? -3.022 -20.491 1.432 1.00 32.80 240 GLU B O 1
ATOM 701 N N . ALA B 1 18 ? -3.038 -18.241 1.514 1.00 33.69 241 ALA B N 1
ATOM 702 C CA . ALA B 1 18 ? -4.448 -18.152 1.127 1.00 31.90 241 ALA B CA 1
ATOM 703 C C . ALA B 1 18 ? -4.696 -18.713 -0.264 1.00 30.03 241 ALA B C 1
ATOM 704 O O . ALA B 1 18 ? -5.656 -19.518 -0.431 1.00 33.39 241 ALA B O 1
ATOM 706 N N . VAL B 1 19 ? -3.870 -18.339 -1.253 1.00 27.88 242 VAL B N 1
ATOM 707 C CA . VAL B 1 19 ? -4.025 -18.765 -2.630 1.00 26.89 242 VAL B CA 1
ATOM 708 C C . VAL B 1 19 ? -3.946 -20.304 -2.620 1.00 30.18 242 VAL B C 1
ATOM 709 O O . VAL B 1 19 ? -4.714 -20.967 -3.314 1.00 30.77 242 VAL B O 1
ATOM 713 N N . ASN B 1 20 ? -2.931 -20.820 -1.899 1.00 26.50 243 ASN B N 1
ATOM 714 C CA . ASN B 1 20 ? -2.743 -22.271 -1.987 1.00 25.53 243 ASN B CA 1
ATOM 715 C C . ASN B 1 20 ? -3.916 -22.997 -1.343 1.00 30.93 243 ASN B C 1
ATOM 716 O O . ASN B 1 20 ? -4.315 -24.061 -1.845 1.00 31.03 243 ASN B O 1
ATOM 721 N N . SER B 1 21 ? -4.416 -22.500 -0.212 1.00 27.15 244 SER B N 1
ATOM 722 C CA A SER B 1 21 ? -5.545 -23.137 0.436 0.60 32.71 244 SER B CA 1
ATOM 723 C CA B SER B 1 21 ? -5.563 -23.100 0.454 0.40 33.52 244 SER B CA 1
ATOM 724 C C . SER B 1 21 ? -6.766 -23.201 -0.482 1.00 35.64 244 SER B C 1
ATOM 725 O O . SER B 1 21 ? -7.627 -24.088 -0.306 1.00 31.84 244 SER B O 1
ATOM 730 N N . LEU B 1 22 ? -6.850 -22.288 -1.451 1.00 30.97 245 LEU B N 1
ATOM 731 C CA . LEU B 1 22 ? -7.973 -22.237 -2.384 1.00 29.43 245 LEU B CA 1
ATOM 732 C C . LEU B 1 22 ? -7.673 -23.011 -3.648 1.00 33.22 245 LEU B C 1
ATOM 733 O O . LEU B 1 22 ? -8.443 -22.957 -4.616 1.00 33.39 245 LEU B O 1
ATOM 738 N N . GLY B 1 23 ? -6.576 -23.807 -3.642 1.00 27.19 246 GLY B N 1
ATOM 739 C CA . GLY B 1 23 ? -6.274 -24.619 -4.802 1.00 29.87 246 GLY B CA 1
ATOM 740 C C . GLY B 1 23 ? -5.257 -24.069 -5.773 1.00 27.66 246 GLY B C 1
ATOM 741 O O . GLY B 1 23 ? -5.030 -24.631 -6.828 1.00 31.62 246 GLY B O 1
ATOM 742 N N . GLY B 1 24 ? -4.590 -22.946 -5.415 1.00 29.69 247 GLY B N 1
ATOM 743 C CA . GLY B 1 24 ? -3.613 -22.438 -6.352 1.00 29.34 247 GLY B CA 1
ATOM 744 C C . GLY B 1 24 ? -4.071 -21.148 -7.089 1.00 33.01 247 GLY B C 1
ATOM 745 O O . GLY B 1 24 ? -5.220 -20.733 -6.986 1.00 37.36 247 GLY B O 1
ATOM 746 N N . SER B 1 25 ? -3.162 -20.595 -7.880 1.00 33.93 248 SER B N 1
ATOM 747 C CA . SER B 1 25 ? -3.353 -19.249 -8.406 1.00 39.30 248 SER B CA 1
ATOM 748 C C . SER B 1 25 ? -4.485 -19.204 -9.437 1.00 48.10 248 SER B C 1
ATOM 749 O O . SER B 1 25 ? -5.097 -18.155 -9.628 1.00 49.79 248 SER B O 1
ATOM 752 N N . GLU B 1 26 ? -4.727 -20.329 -10.105 1.00 43.19 249 GLU B N 1
ATOM 753 C CA . GLU B 1 26 ? -5.700 -20.418 -11.184 1.00 46.11 249 GLU B CA 1
ATOM 754 C C . GLU B 1 26 ? -7.107 -20.593 -10.621 1.00 51.45 249 GLU B C 1
ATOM 755 O O . GLU B 1 26 ? -8.093 -20.211 -11.238 1.00 52.41 249 GLU B O 1
ATOM 761 N N . ARG B 1 27 ? -7.221 -21.137 -9.420 1.00 37.96 250 ARG B N 1
ATOM 762 C CA . ARG B 1 27 ? -8.496 -21.454 -8.817 1.00 35.86 250 ARG B CA 1
ATOM 763 C C . ARG B 1 27 ? -8.920 -20.413 -7.802 1.00 44.40 250 ARG B C 1
ATOM 764 O O . ARG B 1 27 ? -10.116 -20.183 -7.635 1.00 40.10 250 ARG B O 1
ATOM 772 N N . ALA B 1 28 ? -7.956 -19.786 -7.118 1.00 38.02 251 ALA B N 1
ATOM 773 C CA . ALA B 1 28 ? -8.297 -18.812 -6.086 1.00 35.08 251 ALA B CA 1
ATOM 774 C C . ALA B 1 28 ? -8.967 -17.578 -6.730 1.00 35.50 251 ALA B C 1
ATOM 775 O O . ALA B 1 28 ? -8.702 -17.245 -7.892 1.00 40.61 251 ALA B O 1
ATOM 777 N N . THR B 1 29 ? -9.849 -16.965 -5.957 1.00 41.05 252 THR B N 1
ATOM 778 C CA . THR B 1 29 ? -10.448 -15.690 -6.345 1.00 50.67 252 THR B CA 1
ATOM 779 C C . THR B 1 29 ? -9.926 -14.616 -5.409 1.00 40.97 252 THR B C 1
ATOM 780 O O . THR B 1 29 ? -9.715 -14.853 -4.222 1.00 40.12 252 THR B O 1
ATOM 784 N N . PRO B 1 30 ? -9.847 -13.344 -5.868 1.00 47.77 253 PRO B N 1
ATOM 785 C CA . PRO B 1 30 ? -9.560 -12.229 -4.966 1.00 42.13 253 PRO B CA 1
ATOM 786 C C . PRO B 1 30 ? -10.420 -12.173 -3.713 1.00 36.20 253 PRO B C 1
ATOM 787 O O . PRO B 1 30 ? -9.945 -11.962 -2.605 1.00 42.68 253 PRO B O 1
ATOM 791 N N . LYS B 1 31 ? -11.733 -12.398 -3.875 1.00 43.51 254 LYS B N 1
ATOM 792 C CA A LYS B 1 31 ? -12.621 -12.331 -2.726 0.70 40.53 254 LYS B CA 1
ATOM 793 C CA B LYS B 1 31 ? -12.675 -12.368 -2.763 0.30 42.05 254 LYS B CA 1
ATOM 794 C C . LYS B 1 31 ? -12.340 -13.446 -1.734 1.00 40.63 254 LYS B C 1
ATOM 795 O O . LYS B 1 31 ? -12.345 -13.208 -0.517 1.00 41.33 254 LYS B O 1
ATOM 806 N N . GLY B 1 32 ? -12.091 -14.661 -2.256 1.00 44.47 255 GLY B N 1
ATOM 807 C CA . GLY B 1 32 ? -11.761 -15.757 -1.363 1.00 41.55 255 GLY B CA 1
ATOM 808 C C . GLY B 1 32 ? -10.462 -15.513 -0.603 1.00 35.01 255 GLY B C 1
ATOM 809 O O . GLY B 1 32 ? -10.389 -15.739 0.607 1.00 41.57 255 GLY B O 1
ATOM 810 N N . VAL B 1 33 ? -9.458 -15.008 -1.335 1.00 36.36 256 VAL B N 1
ATOM 811 C CA . VAL B 1 33 ? -8.160 -14.693 -0.727 1.00 37.43 256 VAL B CA 1
ATOM 812 C C . VAL B 1 33 ? -8.326 -13.625 0.360 1.00 39.77 256 VAL B C 1
ATOM 813 O O . VAL B 1 33 ? -7.852 -13.782 1.490 1.00 40.55 256 VAL B O 1
ATOM 817 N N . LEU B 1 34 ? -9.072 -12.549 0.032 1.00 47.27 257 LEU B N 1
ATOM 818 C CA . LEU B 1 34 ? -9.333 -11.448 0.955 1.00 48.02 257 LEU B CA 1
ATOM 819 C C . LEU B 1 34 ? -9.983 -11.976 2.228 1.00 45.34 257 LEU B C 1
ATOM 820 O O . LEU B 1 34 ? -9.551 -11.651 3.339 1.00 41.26 257 LEU B O 1
ATOM 825 N N . LYS B 1 35 ? -10.987 -12.863 2.058 1.00 50.77 258 LYS B N 1
ATOM 826 C CA . LYS B 1 35 ? -11.716 -13.421 3.185 1.00 47.47 258 LYS B CA 1
ATOM 827 C C . LYS B 1 35 ? -10.813 -14.240 4.096 1.00 48.82 258 LYS B C 1
ATOM 828 O O . LYS B 1 35 ? -10.956 -14.205 5.317 1.00 52.44 258 LYS B O 1
ATOM 834 N N . ILE B 1 36 ? -9.907 -15.031 3.499 1.00 43.04 259 ILE B N 1
ATOM 835 C CA . ILE B 1 36 ? -9.005 -15.843 4.304 1.00 39.64 259 ILE B CA 1
ATOM 836 C C . ILE B 1 36 ? -7.982 -14.983 5.053 1.00 45.18 259 ILE B C 1
ATOM 837 O O . ILE B 1 36 ? -7.695 -15.231 6.231 1.00 47.70 259 ILE B O 1
ATOM 842 N N . MET B 1 37 ? -7.429 -13.969 4.361 1.00 45.34 260 MET B N 1
ATOM 843 C CA A MET B 1 37 ? -6.303 -13.216 4.892 0.50 51.20 260 MET B CA 1
ATOM 844 C CA B MET B 1 37 ? -6.290 -13.234 4.902 0.50 48.50 260 MET B CA 1
ATOM 845 C C . MET B 1 37 ? -6.712 -12.405 6.115 1.00 45.94 260 MET B C 1
ATOM 846 O O . MET B 1 37 ? -5.951 -12.321 7.087 1.00 50.83 260 MET B O 1
ATOM 855 N N . LYS B 1 38 ? -7.916 -11.802 6.060 1.00 50.51 261 LYS B N 1
ATOM 856 C CA . LYS B 1 38 ? -8.432 -11.018 7.188 1.00 66.24 261 LYS B CA 1
ATOM 857 C C . LYS B 1 38 ? -7.395 -9.986 7.651 1.00 57.89 261 LYS B C 1
ATOM 858 O O . LYS B 1 38 ? -6.997 -9.946 8.825 1.00 56.47 261 LYS B O 1
ATOM 864 N N . VAL B 1 39 ? -6.936 -9.153 6.707 1.00 52.50 262 VAL B N 1
ATOM 865 C CA . VAL B 1 39 ? -5.914 -8.165 7.023 1.00 51.35 262 VAL B CA 1
ATOM 866 C C . VAL B 1 39 ? -6.574 -6.782 7.032 1.00 52.74 262 VAL B C 1
ATOM 867 O O . VAL B 1 39 ? -7.246 -6.402 6.068 1.00 47.73 262 VAL B O 1
ATOM 871 N N . GLU B 1 40 ? -6.411 -6.066 8.150 1.00 55.69 263 GLU B N 1
ATOM 872 C CA . GLU B 1 40 ? -6.952 -4.713 8.244 1.00 64.23 263 GLU B CA 1
ATOM 873 C C . GLU B 1 40 ? -6.354 -3.838 7.143 1.00 53.70 263 GLU B C 1
ATOM 874 O O . GLU B 1 40 ? -5.136 -3.821 6.939 1.00 57.76 263 GLU B O 1
ATOM 880 N N . GLY B 1 41 ? -7.229 -3.162 6.391 1.00 55.88 264 GLY B N 1
ATOM 881 C CA . GLY B 1 41 ? -6.762 -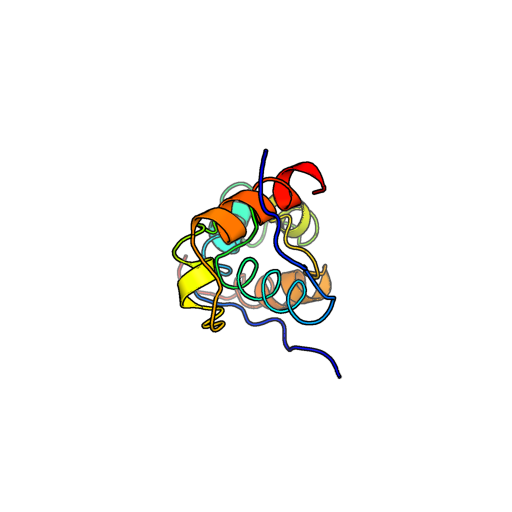2.262 5.359 1.00 55.50 264 GLY B CA 1
ATOM 882 C C . GLY B 1 41 ? -6.688 -2.914 3.986 1.00 67.51 264 GLY B C 1
ATOM 883 O O . GLY B 1 41 ? -6.540 -2.218 2.986 1.00 51.23 264 GLY B O 1
ATOM 884 N N . LEU B 1 42 ? -6.755 -4.251 3.927 1.00 50.98 265 LEU B N 1
ATOM 885 C CA . LEU B 1 42 ? -6.564 -4.857 2.621 1.00 43.34 265 LEU B CA 1
ATOM 886 C C . LEU B 1 42 ? -7.871 -4.747 1.843 1.00 40.48 265 LEU B C 1
ATOM 887 O O . LEU B 1 42 ? -8.941 -4.931 2.405 1.00 52.78 265 LEU B O 1
ATOM 892 N N . THR B 1 43 ? -7.806 -4.527 0.539 1.00 41.80 266 THR B N 1
ATOM 893 C CA . THR B 1 43 ? -9.016 -4.414 -0.267 1.00 45.93 266 THR B CA 1
ATOM 894 C C . THR B 1 43 ? -8.984 -5.356 -1.456 1.00 53.12 266 THR B C 1
ATOM 895 O O . THR B 1 43 ? -7.920 -5.793 -1.860 1.00 52.46 266 THR B O 1
ATOM 899 N N . ILE B 1 44 ? -10.151 -5.547 -2.089 1.00 48.42 267 ILE B N 1
ATOM 900 C CA . ILE B 1 44 ? -10.268 -6.397 -3.259 1.00 50.50 267 ILE B CA 1
ATOM 901 C C . ILE B 1 44 ? -9.363 -5.882 -4.357 1.00 56.39 267 ILE B C 1
ATOM 902 O O . ILE B 1 44 ? -8.771 -6.654 -5.113 1.00 45.61 267 ILE B O 1
ATOM 907 N N . TYR B 1 45 ? -9.302 -4.551 -4.481 1.00 47.44 268 TYR B N 1
ATOM 908 C CA . TYR B 1 45 ? -8.581 -4.010 -5.621 1.00 45.94 268 TYR B CA 1
ATOM 909 C C . TYR B 1 45 ? -7.127 -4.463 -5.539 1.00 34.48 268 TYR B C 1
ATOM 910 O O . TYR B 1 45 ? -6.485 -4.683 -6.577 1.00 44.40 268 TYR B O 1
ATOM 919 N N . HIS B 1 46 ? -6.586 -4.433 -4.313 1.00 39.86 269 HIS B N 1
ATOM 920 C CA . HIS B 1 46 ? -5.167 -4.685 -4.088 1.00 43.03 269 HIS B CA 1
ATOM 921 C C . HIS B 1 46 ? -4.851 -6.183 -4.181 1.00 40.67 269 HIS B C 1
ATOM 922 O O . HIS B 1 46 ? -3.829 -6.567 -4.750 1.00 42.98 269 HIS B O 1
ATOM 929 N N . VAL B 1 47 ? -5.762 -6.983 -3.643 1.00 41.79 270 VAL B N 1
ATOM 930 C CA . VAL B 1 47 ? -5.609 -8.450 -3.789 1.00 35.03 270 VAL B CA 1
ATOM 931 C C . VAL B 1 47 ? -5.658 -8.860 -5.259 1.00 40.33 270 VAL B C 1
ATOM 932 O O . VAL B 1 47 ? -4.858 -9.677 -5.744 1.00 44.77 270 VAL B O 1
ATOM 936 N N . LYS B 1 48 ? -6.624 -8.280 -6.018 1.00 39.70 271 LYS B N 1
ATOM 937 C CA . LYS B 1 48 ? -6.736 -8.623 -7.423 1.00 39.21 271 LYS B CA 1
ATOM 938 C C . LYS B 1 48 ? -5.467 -8.266 -8.172 1.00 44.16 271 LYS B C 1
ATOM 939 O O . LYS B 1 48 ? -5.002 -8.997 -9.058 1.00 44.09 271 LYS B O 1
ATOM 945 N N . SER B 1 49 ? -4.949 -7.068 -7.865 1.00 42.78 272 SER B N 1
ATOM 946 C CA . SER B 1 49 ? -3.747 -6.610 -8.535 1.00 45.39 272 SER B CA 1
ATOM 947 C C . SER B 1 49 ? -2.573 -7.573 -8.284 1.00 40.14 272 SER B C 1
ATOM 948 O O . SER B 1 49 ? -1.890 -7.994 -9.216 1.00 43.84 272 SER B O 1
ATOM 951 N N . HIS B 1 50 ? -2.404 -7.930 -7.012 1.00 41.47 273 HIS B N 1
ATOM 952 C CA . HIS B 1 50 ? -1.318 -8.803 -6.594 1.00 46.96 273 HIS B CA 1
ATOM 953 C C . HIS B 1 50 ? -1.507 -10.190 -7.206 1.00 38.77 273 HIS B C 1
ATOM 954 O O . HIS B 1 50 ? -0.534 -10.811 -7.589 1.00 40.81 273 HIS B O 1
ATOM 961 N N . LEU B 1 51 ? -2.749 -10.671 -7.274 1.00 39.11 274 LEU B N 1
ATOM 962 C CA . LEU B 1 51 ? -2.983 -12.014 -7.799 1.00 40.11 274 LEU B CA 1
ATOM 963 C C . LEU B 1 51 ? -2.669 -12.053 -9.297 1.00 50.09 274 LEU B C 1
ATOM 964 O O . LEU B 1 51 ? -2.078 -13.012 -9.806 1.00 49.08 274 LEU B O 1
ATOM 969 N N . GLN B 1 52 ? -2.998 -10.954 -10.003 1.00 49.35 275 GLN B N 1
ATOM 970 C CA A GLN B 1 52 ? -2.688 -10.889 -11.418 0.60 46.93 275 GLN B CA 1
ATOM 971 C CA B GLN B 1 52 ? -2.689 -10.819 -11.418 0.40 48.22 275 GLN B CA 1
ATOM 972 C C . GLN B 1 52 ? -1.172 -10.869 -11.606 1.00 46.82 275 GLN B C 1
ATOM 973 O O . GLN B 1 52 ?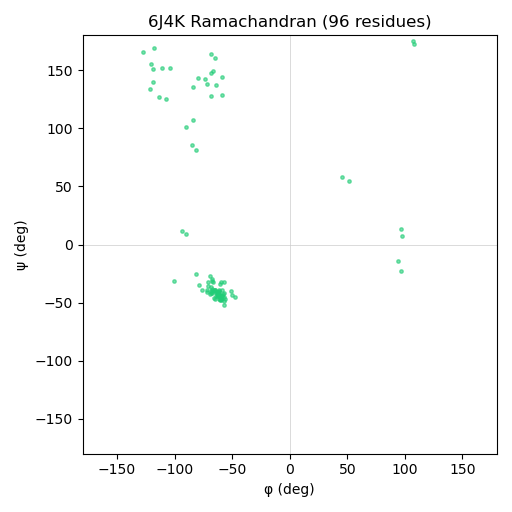 -0.663 -11.531 -12.517 1.00 63.64 275 GLN B O 1
ATOM 984 N N . LYS B 1 53 ? -0.460 -10.103 -10.760 1.00 48.10 276 LYS B N 1
ATOM 985 C CA . LYS B 1 53 ? 0.991 -10.049 -10.849 1.00 46.80 276 LYS B CA 1
ATOM 986 C C . LYS B 1 53 ? 1.563 -11.437 -10.537 1.00 57.50 276 LYS B C 1
ATOM 987 O O . LYS B 1 53 ? 2.485 -11.877 -11.215 1.00 52.87 276 LYS B O 1
ATOM 993 N N . TYR B 1 54 ? 1.035 -12.094 -9.490 1.00 46.49 277 TYR B N 1
ATOM 994 C CA . TYR B 1 54 ? 1.493 -13.422 -9.064 1.00 53.65 277 TYR B CA 1
ATOM 995 C C . TYR B 1 54 ? 1.339 -14.424 -10.202 1.00 55.05 277 TYR B C 1
ATOM 996 O O . TYR B 1 54 ? 2.251 -15.209 -10.452 1.00 63.79 277 TYR B O 1
ATOM 1005 N N . ARG B 1 55 ? 0.193 -14.398 -10.891 1.00 53.32 278 ARG B N 1
ATOM 1006 C CA . ARG B 1 55 ? -0.003 -15.268 -12.039 1.00 49.09 278 ARG B CA 1
ATOM 1007 C C . ARG B 1 55 ? 1.033 -14.966 -13.130 1.00 64.42 278 ARG B C 1
ATOM 1008 O O . ARG B 1 55 ? 1.546 -15.887 -13.758 1.00 63.74 278 ARG B O 1
ATOM 1016 N N . THR B 1 56 ? 1.352 -13.683 -13.349 1.00 65.97 279 THR B N 1
ATOM 1017 C CA . THR B 1 56 ? 2.291 -13.281 -14.391 1.00 65.35 279 THR B CA 1
ATOM 1018 C C . THR B 1 56 ? 3.678 -13.815 -14.030 1.00 88.23 279 THR B C 1
ATOM 1019 O O . THR B 1 56 ? 4.350 -14.430 -14.856 1.00 81.16 279 THR B O 1
ATOM 1023 N N . ALA B 1 57 ? 4.075 -13.627 -12.759 1.00 78.87 280 ALA B N 1
ATOM 1024 C CA . ALA B 1 57 ? 5.359 -14.075 -12.224 1.00 85.47 280 ALA B CA 1
ATOM 1025 C C . ALA B 1 57 ? 5.541 -15.592 -12.340 1.00 79.55 280 ALA B C 1
ATOM 1026 O O . ALA B 1 57 ? 6.667 -16.041 -12.540 1.00 76.02 280 ALA B O 1
ATOM 1028 N N . ARG B 1 58 ? 4.419 -16.332 -12.245 1.00 73.48 281 ARG B N 1
ATOM 1029 C CA . ARG B 1 58 ? 4.290 -17.772 -12.018 1.00 93.21 281 ARG B CA 1
ATOM 1030 C C . ARG B 1 58 ? 4.403 -18.083 -10.511 1.00 115.41 281 ARG B C 1
ATOM 1031 O O . ARG B 1 58 ? 3.437 -18.668 -9.935 1.00 86.24 281 ARG B O 1
#

InterPro domains:
  IPR001005 SANT/Myb domain [PF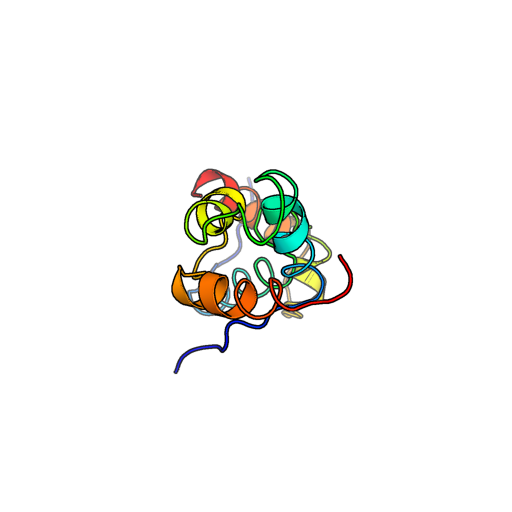00249] (227-278)
  IPR006447 Myb domain, plants [TIGR01557] (225-279)
  IPR009057 Homedomain-like superfamily [SSF46689] (224-279)
  IPR017930 Myb domain [PS51294] (229-282)
  IPR025756 MYB-CC type transcription factor, LHEQLE-containing domain [PF14379] (313-356)
  IPR046955 Myb family transcription factor PHR1-like [PTHR31499] (180-391)

CATH classification: 1.10.10.60

Sequence (118 aa):
GKARMRRWTPELLHEEAFVEAVNSSLGGSEERATPKKGVLKIMKVEGLTIYHVKSHLQQKYRTTARYRGKARMMRWTPEELHEEAFVEEAVNSSLGGSERATPKKGVLKIMMKVEGLTIYHVKSHLQQKYRTAR

B-factor: mean 43.99, std 21.64, range [18.04, 165.18]

Nearest PDB structures (foldseek):
  6j5b-assembly2_C  TM=9.461E-01  e=8.277E-09  Arabidopsis thaliana
  6j4r-assembly2_C  TM=9.748E-01  e=2.293E-08  Arabidopsis thaliana
  6j4k-assembly1_A  TM=9.157E-01  e=1.468E-08  Arabidopsis thaliana
  7e40-assembly2_C  TM=9.794E-01  e=1.549E-07  Oryza sativa Japonica Group
  7d3t-assembly1_B  TM=9.621E-01  e=1.549E-07  Oryza sativa Indica Group

Secondary structure (DSSP, 8-state):
--------HHHHHHHHHHHHHTTSTTT--HHHHHHHH--TT--HHHHHHHHHHHHH-S--/--------HHHHHHHHHHHHHTTSTTT--HHHHHHHH--TT--HHHHHHHHHHHHHH-

GO terms:
  GO:0005634 nucleus (C, IDA)
  GO:0003700 DNA-binding transcription factor activity (F, IDA)
  GO:0007623 circadian rhythm (P, IEP)
  GO:0016036 cellular response to phosphate starvation (P, IGI)
  GO:0006355 regulation of DNA-templated transcription (P, TAS)
  GO:0034765 regulation of monoatomic ion transmembrane transport (P, IMP)
  GO:1903842 response to arsenite ion (P, IMP)
  GO:0010468 regulation of gene expression (P, IMP)
  GO:0016036 cellular response to phosphate starvation (P, IMP)
  GO:0055063 sulfate ion homeostasis (P, IMP)
  GO:0071486 cellular response to high light intensity (P, IMP)
  GO:0005515 protein binding (F, IPI)

Organism: Arabidopsis thaliana (NCBI:txid3702)